Protein AF-A0A2G8S2I0-F1 (afdb_monomer_lite)

Organism: NCBI:txid1077348

Secondary structure (DSSP, 8-state):
----------TTT---EEEEPPPTTTS-SGGGTT-EEEE--TT--SSHHHHHHHHHHHHHHHHHTT-PPPPPTTS-GGGBTTTT---

Foldseek 3Di:
DDDDDDAQAADPVSAWAAFADADPVPRHNVVPPLDIDTGRNRPPDDDVRVVSVVLNVQVNVCVVVVHDDDDDPPDDLVNYSSSPPDD

pLDDT: mean 83.19, std 14.0, range [31.23, 96.25]

Sequence (87 aa):
MEWTGIVVFGTKTGDPLVGPVLDPSTGQPDAFKGQYISACYSGHGNPCPYRCAEAVAGMIVADIEEKEWSVPDWLPRHFLTGYSVKE

Structure (mmCIF, N/CA/C/O backbone):
data_AF-A0A2G8S2I0-F1
#
_entry.id   AF-A0A2G8S2I0-F1
#
loop_
_atom_site.group_PDB
_atom_site.id
_atom_site.type_symbol
_atom_site.label_atom_id
_atom_site.label_alt_id
_atom_site.label_comp_id
_atom_site.label_asym_id
_atom_site.label_entity_id
_atom_site.label_seq_id
_atom_site.pdbx_PDB_ins_code
_atom_site.Cartn_x
_atom_site.Cartn_y
_atom_site.Cartn_z
_atom_site.occupancy
_atom_site.B_iso_or_equiv
_atom_site.auth_seq_id
_atom_site.auth_comp_id
_atom_site.auth_asym_id
_atom_site.auth_atom_id
_atom_site.pdbx_PDB_model_num
ATOM 1 N N . MET A 1 1 ? 6.751 5.709 -34.952 1.00 51.69 1 MET A N 1
ATOM 2 C CA . MET A 1 1 ? 5.898 6.581 -34.121 1.00 51.69 1 MET A CA 1
ATOM 3 C C . MET A 1 1 ? 6.553 6.641 -32.761 1.00 51.69 1 MET A C 1
ATOM 5 O O . MET A 1 1 ? 6.768 5.588 -32.176 1.00 51.69 1 MET A O 1
ATOM 9 N N . GLU A 1 2 ? 6.939 7.830 -32.322 1.00 84.56 2 GLU A N 1
ATOM 10 C CA . GLU A 1 2 ? 7.599 8.052 -31.033 1.00 84.56 2 GLU A CA 1
ATOM 11 C C . GLU A 1 2 ? 6.607 8.739 -30.095 1.00 84.56 2 GLU A C 1
ATOM 13 O O . GLU A 1 2 ? 5.833 9.592 -30.531 1.00 84.56 2 GLU A O 1
ATOM 18 N N . TRP A 1 3 ? 6.596 8.332 -28.828 1.00 89.12 3 TRP A N 1
ATOM 19 C CA . TRP A 1 3 ? 5.745 8.909 -27.793 1.00 89.12 3 TRP A CA 1
ATOM 20 C C . TRP A 1 3 ? 6.522 8.998 -26.478 1.00 89.12 3 TRP A C 1
ATOM 22 O O . TRP A 1 3 ? 7.474 8.248 -26.258 1.00 89.12 3 TRP A O 1
ATOM 32 N N . THR A 1 4 ? 6.121 9.927 -25.613 1.00 86.75 4 THR A N 1
ATOM 33 C CA . THR A 1 4 ? 6.734 10.154 -24.301 1.00 86.75 4 THR A CA 1
ATOM 34 C C . THR A 1 4 ? 5.743 9.855 -23.183 1.00 86.75 4 THR A C 1
ATOM 36 O O . THR A 1 4 ? 4.547 10.118 -23.300 1.00 86.75 4 THR A O 1
ATOM 39 N N . GLY A 1 5 ? 6.248 9.294 -22.086 1.00 83.94 5 GLY A N 1
ATOM 40 C CA . GLY A 1 5 ? 5.478 9.025 -20.875 1.00 83.94 5 GLY A CA 1
ATOM 41 C C . GLY A 1 5 ? 6.006 9.822 -19.689 1.00 83.94 5 GLY A C 1
ATOM 42 O O . GLY A 1 5 ? 7.179 10.190 -19.649 1.00 83.94 5 GLY A O 1
ATOM 43 N N . ILE A 1 6 ? 5.139 10.057 -18.704 1.00 83.06 6 ILE A N 1
ATOM 44 C CA . ILE A 1 6 ? 5.553 10.562 -17.394 1.00 83.06 6 ILE A CA 1
ATOM 45 C C . ILE A 1 6 ? 5.876 9.356 -16.521 1.00 83.06 6 ILE A C 1
ATOM 47 O O . ILE A 1 6 ? 5.031 8.488 -16.307 1.00 83.06 6 ILE A O 1
ATOM 51 N N . VAL A 1 7 ? 7.096 9.322 -15.998 1.00 77.25 7 VAL A N 1
ATOM 52 C CA . VAL A 1 7 ? 7.516 8.342 -15.000 1.00 77.25 7 VAL A CA 1
ATOM 53 C C . VAL A 1 7 ? 7.839 9.095 -13.727 1.00 77.25 7 VAL A C 1
ATOM 55 O O . VAL A 1 7 ? 8.691 9.982 -13.714 1.00 77.25 7 VAL A O 1
ATOM 58 N N . VAL A 1 8 ? 7.160 8.725 -12.648 1.00 73.94 8 VAL A N 1
ATOM 59 C CA . VAL A 1 8 ? 7.528 9.190 -11.315 1.00 73.94 8 VAL A CA 1
ATOM 60 C C . VAL A 1 8 ? 8.642 8.282 -10.813 1.00 73.94 8 VAL A C 1
ATOM 62 O O . VAL A 1 8 ? 8.422 7.095 -10.558 1.00 73.94 8 VAL A O 1
ATOM 65 N N . PHE A 1 9 ? 9.847 8.836 -10.711 1.00 72.75 9 PHE A N 1
ATOM 66 C CA . PHE A 1 9 ? 10.963 8.159 -10.066 1.00 72.75 9 PHE A CA 1
ATOM 67 C C . PHE A 1 9 ? 10.777 8.209 -8.550 1.00 72.75 9 PHE A C 1
ATOM 69 O O . PHE A 1 9 ? 10.483 9.262 -7.983 1.00 72.75 9 PHE A O 1
ATOM 76 N N . GLY A 1 10 ? 10.856 7.037 -7.927 1.00 63.66 10 GLY A N 1
ATOM 77 C CA . GLY A 1 10 ? 10.454 6.799 -6.553 1.00 63.66 10 GLY A CA 1
ATOM 78 C C . GLY A 1 10 ? 11.621 6.634 -5.603 1.00 63.66 10 GLY A C 1
ATOM 79 O O . GLY A 1 10 ? 12.511 5.859 -5.914 1.00 63.66 10 GLY A O 1
ATOM 80 N N . THR A 1 11 ? 11.548 7.315 -4.451 1.00 67.31 11 THR A N 1
ATOM 81 C CA . THR A 1 11 ? 12.416 7.188 -3.258 1.00 67.31 11 THR A CA 1
ATOM 82 C C . THR A 1 11 ? 13.936 7.264 -3.513 1.00 67.31 11 THR A C 1
ATOM 84 O O . THR A 1 11 ? 14.433 7.160 -4.627 1.00 67.31 11 THR A O 1
ATOM 87 N N . LYS A 1 12 ? 14.742 7.501 -2.468 1.00 73.75 12 LYS A N 1
ATOM 88 C CA . LYS A 1 12 ? 16.213 7.435 -2.615 1.00 73.75 12 LYS A CA 1
ATOM 89 C C . LYS A 1 12 ? 16.701 6.011 -2.911 1.00 73.75 12 LYS A C 1
ATOM 91 O O . LYS A 1 12 ? 17.809 5.854 -3.412 1.00 73.75 12 LYS A O 1
ATOM 96 N N . THR A 1 13 ? 15.896 5.001 -2.581 1.00 76.25 13 THR A N 1
ATOM 97 C CA . THR A 1 13 ? 16.232 3.582 -2.734 1.00 76.25 13 THR A CA 1
ATOM 98 C C . THR A 1 13 ? 15.757 2.999 -4.063 1.00 76.25 13 THR A C 1
ATOM 100 O O . THR A 1 13 ? 16.231 1.939 -4.456 1.00 76.25 13 THR A O 1
ATOM 103 N N . GLY A 1 14 ? 14.878 3.696 -4.793 1.00 78.50 14 GLY A N 1
ATOM 104 C CA . GLY A 1 14 ? 14.282 3.183 -6.025 1.00 78.50 14 GLY A CA 1
ATOM 105 C C . GLY A 1 14 ? 13.055 2.300 -5.785 1.00 78.50 14 GLY A C 1
ATOM 106 O O . GLY A 1 14 ? 12.428 1.878 -6.760 1.00 78.50 14 GLY A O 1
ATOM 107 N N . ASP A 1 15 ? 12.694 2.057 -4.523 1.00 85.56 15 ASP A N 1
ATOM 108 C CA . ASP A 1 15 ? 11.590 1.186 -4.133 1.00 85.56 15 ASP A CA 1
ATOM 109 C C . ASP A 1 15 ? 10.228 1.876 -4.288 1.00 85.56 15 ASP A C 1
ATOM 111 O O . ASP A 1 15 ? 10.111 3.087 -4.037 1.00 85.56 15 ASP A O 1
ATOM 115 N N . PRO A 1 16 ? 9.180 1.115 -4.659 1.00 87.94 16 PRO A N 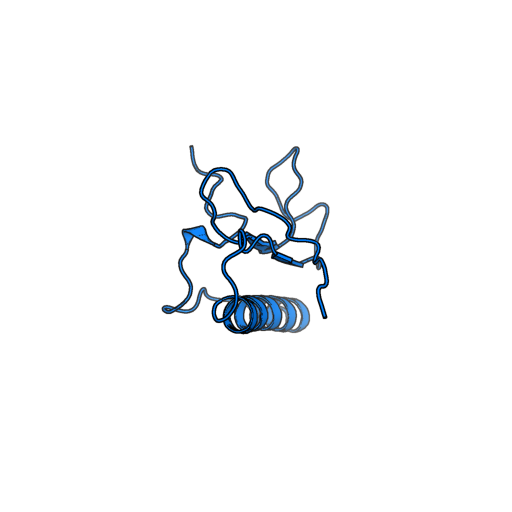1
ATOM 116 C CA . PRO A 1 16 ? 7.820 1.617 -4.670 1.00 87.94 16 PRO A CA 1
ATOM 117 C C . PRO A 1 16 ? 7.332 1.928 -3.255 1.00 87.94 16 PRO A C 1
ATOM 119 O O . PRO A 1 16 ? 7.765 1.337 -2.269 1.00 87.94 16 PRO A O 1
ATOM 122 N N . LEU A 1 17 ? 6.363 2.836 -3.188 1.00 89.19 17 LEU A N 1
ATOM 123 C CA . LEU A 1 17 ? 5.643 3.170 -1.965 1.00 89.19 17 LEU A CA 1
ATOM 124 C C . LEU A 1 17 ? 4.276 2.493 -2.004 1.00 89.19 17 LEU A C 1
ATOM 126 O O . LEU A 1 17 ? 3.461 2.811 -2.876 1.00 89.19 17 LEU A O 1
ATOM 130 N N . VAL A 1 18 ? 4.049 1.567 -1.073 1.00 91.88 18 VAL A N 1
ATOM 131 C CA . VAL A 1 18 ? 2.852 0.723 -1.003 1.00 91.88 18 VAL A CA 1
ATOM 132 C C . VAL A 1 18 ? 2.277 0.767 0.409 1.00 91.88 18 VAL A C 1
ATOM 134 O O . VAL A 1 18 ? 2.930 0.347 1.357 1.00 91.88 18 VAL A O 1
ATOM 137 N N . GLY A 1 19 ? 1.057 1.263 0.579 1.00 93.31 19 GLY A N 1
ATOM 138 C CA . GLY A 1 19 ? 0.373 1.232 1.874 1.00 93.31 19 GLY A CA 1
ATOM 139 C C . GLY A 1 19 ? -0.345 2.525 2.241 1.00 93.31 19 GLY A C 1
ATOM 140 O O . GLY A 1 19 ? -0.631 3.325 1.350 1.00 93.31 19 GLY A O 1
ATOM 141 N N . PRO A 1 20 ? -0.673 2.736 3.528 1.00 93.44 20 PRO A N 1
ATOM 142 C CA . PRO A 1 20 ? -1.341 3.949 3.984 1.00 93.44 20 PRO A CA 1
ATOM 143 C C . PRO A 1 20 ? -0.513 5.196 3.679 1.00 93.44 20 PRO A C 1
ATOM 145 O O . PRO A 1 20 ? 0.721 5.177 3.778 1.00 93.44 20 PRO A O 1
ATOM 148 N N . VAL A 1 21 ? -1.192 6.284 3.326 1.00 92.56 21 VAL A N 1
ATOM 149 C CA . VAL A 1 21 ? -0.554 7.596 3.195 1.00 92.56 21 VAL A CA 1
ATOM 150 C C . VAL A 1 21 ? -0.186 8.090 4.589 1.00 92.56 21 VAL A C 1
ATOM 152 O O . VAL A 1 21 ? -1.025 8.125 5.484 1.00 92.56 21 VAL A O 1
ATOM 155 N N . LEU A 1 22 ? 1.081 8.454 4.771 1.00 90.75 22 LEU A N 1
ATOM 156 C CA . LEU A 1 22 ? 1.598 8.950 6.042 1.00 90.75 22 LEU A CA 1
ATOM 157 C C . LEU A 1 22 ? 1.653 10.472 6.031 1.00 90.75 22 LEU A C 1
ATOM 159 O O . LEU A 1 22 ? 1.995 11.087 5.019 1.00 90.75 22 LEU A O 1
ATOM 163 N N . ASP A 1 23 ? 1.368 11.071 7.179 1.00 89.81 23 ASP A N 1
ATOM 164 C CA . ASP A 1 23 ? 1.633 12.476 7.426 1.00 89.81 23 ASP A CA 1
ATOM 165 C C . ASP A 1 23 ? 3.147 12.727 7.423 1.00 89.81 23 ASP A C 1
ATOM 167 O O . ASP A 1 23 ? 3.857 12.151 8.248 1.00 89.81 23 ASP A O 1
ATOM 171 N N . PRO A 1 24 ? 3.672 13.590 6.534 1.00 85.00 24 PRO A N 1
ATOM 172 C CA . PRO A 1 24 ? 5.102 13.880 6.477 1.00 85.00 24 PRO A CA 1
ATOM 173 C C . PRO A 1 24 ? 5.668 14.465 7.776 1.00 85.00 24 PRO A C 1
ATOM 175 O O . PRO A 1 24 ? 6.872 14.383 8.003 1.00 85.00 24 PRO A O 1
ATOM 178 N N . SER A 1 25 ? 4.827 15.091 8.603 1.00 87.00 25 SER A N 1
ATOM 179 C CA . SER A 1 25 ? 5.234 15.732 9.854 1.00 87.00 25 SER A CA 1
ATOM 180 C C . SER A 1 25 ? 5.290 14.770 11.041 1.00 87.00 25 SER A C 1
ATOM 182 O O . SER A 1 25 ? 6.099 14.975 11.945 1.00 87.00 25 SER A O 1
ATOM 184 N N . THR A 1 26 ? 4.467 13.717 11.042 1.00 86.56 26 THR A N 1
ATOM 185 C CA . THR A 1 26 ? 4.358 12.774 12.171 1.00 86.56 26 THR A CA 1
ATOM 186 C C . THR A 1 26 ? 4.783 11.349 11.822 1.00 86.56 26 THR A C 1
ATOM 188 O O . THR A 1 26 ? 5.030 10.548 12.720 1.00 86.56 26 THR A O 1
ATOM 191 N N . GLY A 1 27 ? 4.863 11.013 10.534 1.00 84.38 27 GLY A N 1
ATOM 192 C CA . GLY A 1 27 ? 5.065 9.651 10.045 1.00 84.38 27 GLY A CA 1
ATOM 193 C C . GLY A 1 27 ? 3.864 8.730 10.275 1.00 84.38 27 GLY A C 1
ATOM 194 O O . GLY A 1 27 ? 3.989 7.529 10.052 1.00 84.38 27 GLY A O 1
ATOM 195 N N . GLN A 1 28 ? 2.720 9.262 10.722 1.00 87.25 28 GLN A N 1
ATOM 196 C CA . GLN A 1 28 ? 1.534 8.480 11.073 1.00 87.25 28 GLN A CA 1
ATOM 197 C C . GLN A 1 28 ? 0.427 8.605 10.022 1.00 87.25 28 GLN A C 1
ATOM 199 O O . GLN A 1 28 ? 0.309 9.645 9.372 1.00 87.25 28 GLN A O 1
ATOM 204 N N . PRO A 1 29 ? -0.423 7.579 9.853 1.00 86.06 29 PRO A N 1
ATOM 205 C CA . PRO A 1 29 ? -1.507 7.608 8.874 1.00 86.06 29 PRO A CA 1
ATOM 206 C C . PRO A 1 29 ? -2.751 8.382 9.339 1.00 86.06 29 PRO A C 1
ATOM 208 O O . PRO A 1 29 ? -3.659 8.583 8.540 1.00 86.06 29 PRO A O 1
ATOM 211 N N . ASP A 1 30 ? -2.825 8.819 10.602 1.00 87.44 30 ASP A N 1
ATOM 212 C CA . ASP A 1 30 ? -4.058 9.346 11.215 1.00 87.44 30 ASP A CA 1
ATOM 213 C C . ASP A 1 30 ? -4.663 10.536 10.458 1.00 87.44 30 ASP A C 1
ATOM 215 O O . ASP A 1 30 ? -5.876 10.592 10.247 1.00 87.44 30 ASP A O 1
ATOM 219 N N . ALA A 1 31 ? -3.818 11.465 9.999 1.00 88.06 31 ALA A N 1
ATOM 220 C CA . ALA A 1 31 ? -4.253 12.637 9.237 1.00 88.06 31 ALA A CA 1
ATOM 221 C C . ALA A 1 31 ? -4.835 12.277 7.855 1.00 88.06 31 ALA A C 1
ATOM 223 O O . ALA A 1 31 ? -5.594 13.056 7.279 1.00 88.06 31 ALA A O 1
ATOM 224 N N . PHE A 1 32 ? -4.496 11.096 7.333 1.00 90.44 32 PHE A N 1
ATOM 225 C CA . PHE A 1 32 ? -4.871 10.611 6.007 1.00 90.44 32 PHE A CA 1
ATOM 226 C C . PHE A 1 32 ? -5.550 9.237 6.070 1.00 90.44 32 PHE A C 1
ATOM 228 O O . PHE A 1 32 ? -5.438 8.436 5.140 1.00 90.44 32 PHE A O 1
ATOM 235 N N . LYS A 1 33 ? -6.280 8.958 7.159 1.00 88.44 33 LYS A N 1
ATOM 236 C CA . LYS A 1 33 ? -6.989 7.687 7.342 1.00 88.44 33 LYS A CA 1
ATOM 237 C C . LYS A 1 33 ? -7.889 7.375 6.137 1.00 88.44 33 LYS A C 1
ATOM 239 O O . LYS A 1 33 ? -8.599 8.246 5.636 1.00 88.44 33 LYS A O 1
ATOM 244 N N . GLY A 1 34 ? -7.841 6.124 5.676 1.00 89.88 34 GLY A N 1
ATOM 245 C CA . GLY A 1 34 ? -8.566 5.648 4.493 1.00 89.88 34 GLY A CA 1
ATOM 246 C C . GLY A 1 34 ? -7.897 5.984 3.153 1.00 89.88 34 GLY A C 1
ATOM 247 O O . GLY A 1 34 ? -8.416 5.607 2.104 1.00 89.88 34 GLY A O 1
ATOM 248 N N . GLN A 1 35 ? -6.751 6.676 3.154 1.00 94.25 35 GLN A N 1
ATOM 249 C CA . GLN A 1 35 ? -5.968 6.935 1.947 1.00 94.25 35 GLN A CA 1
ATOM 250 C C . GLN A 1 35 ? -4.800 5.958 1.835 1.00 94.25 35 GLN A C 1
ATOM 252 O O . GLN A 1 35 ? -4.040 5.746 2.782 1.00 94.25 35 GLN A O 1
ATOM 257 N N . TYR A 1 36 ? -4.622 5.412 0.635 1.00 93.88 36 TYR A N 1
ATOM 258 C CA . TYR A 1 36 ? -3.589 4.430 0.329 1.00 93.88 36 TYR A CA 1
ATOM 259 C C . TYR A 1 36 ? -2.859 4.809 -0.955 1.00 93.88 36 TYR A C 1
ATOM 261 O O . TYR A 1 36 ? -3.429 5.429 -1.855 1.00 93.88 36 TYR A O 1
ATOM 269 N N . ILE A 1 37 ? -1.595 4.412 -1.053 1.00 92.38 37 ILE A N 1
ATOM 270 C CA . ILE A 1 37 ? -0.726 4.681 -2.194 1.00 92.38 37 ILE A CA 1
ATOM 271 C C . ILE A 1 37 ? -0.099 3.386 -2.713 1.00 92.38 37 ILE A C 1
ATOM 273 O O . ILE A 1 37 ? 0.246 2.494 -1.944 1.00 92.38 37 ILE A O 1
ATOM 277 N N . SER A 1 38 ? 0.038 3.296 -4.036 1.00 91.81 38 SER A N 1
ATOM 278 C CA . SER A 1 38 ? 0.783 2.252 -4.748 1.00 91.81 38 SER A CA 1
ATOM 279 C C . SER A 1 38 ? 1.485 2.899 -5.941 1.00 91.81 38 SER A C 1
ATOM 281 O O . SER A 1 38 ? 0.978 2.882 -7.066 1.00 91.81 38 SER A O 1
ATOM 283 N N . ALA A 1 39 ? 2.619 3.550 -5.694 1.00 88.50 39 ALA A N 1
ATOM 284 C CA . ALA A 1 39 ? 3.258 4.440 -6.665 1.00 88.50 39 ALA A CA 1
ATOM 285 C C . ALA A 1 39 ? 4.785 4.289 -6.689 1.00 88.50 39 ALA A C 1
ATOM 287 O O . ALA A 1 39 ? 5.355 3.493 -5.944 1.00 88.50 39 ALA A O 1
ATOM 288 N N . CYS A 1 40 ? 5.447 5.116 -7.510 1.00 83.94 40 CYS A N 1
ATOM 289 C CA . CYS A 1 40 ? 6.895 5.329 -7.436 1.00 83.94 40 CYS A CA 1
ATOM 290 C C . CYS A 1 40 ? 7.748 4.111 -7.859 1.00 83.94 40 CYS A C 1
ATOM 292 O O . CYS A 1 40 ? 8.774 3.825 -7.264 1.00 83.94 40 CYS A O 1
ATOM 294 N N . TYR A 1 41 ? 7.366 3.420 -8.939 1.00 85.38 41 TYR A N 1
ATOM 295 C CA . TYR A 1 41 ? 8.059 2.219 -9.450 1.00 85.38 41 TYR A CA 1
ATOM 296 C C . TYR A 1 41 ? 9.393 2.489 -10.186 1.00 85.38 41 TYR A C 1
ATOM 298 O O . TYR A 1 41 ? 9.926 1.601 -10.849 1.00 85.38 41 TYR A O 1
ATOM 306 N N . SER A 1 42 ? 9.931 3.712 -10.118 1.00 78.75 42 SER A N 1
ATOM 307 C CA . SER A 1 42 ? 11.290 4.060 -10.579 1.00 78.75 42 SER A CA 1
ATOM 308 C C . SER A 1 42 ? 11.648 3.626 -12.001 1.00 78.75 42 SER A C 1
ATOM 310 O O . SER A 1 42 ? 12.742 3.131 -12.252 1.00 78.75 42 SER A O 1
ATOM 312 N N . GLY A 1 43 ? 10.715 3.770 -12.944 1.00 67.06 43 GLY A N 1
ATOM 313 C CA . GLY A 1 43 ? 10.945 3.394 -14.343 1.00 67.06 43 GLY A CA 1
ATOM 314 C C . GLY A 1 43 ? 11.077 1.889 -14.593 1.00 67.06 43 GLY A C 1
ATOM 315 O O . GLY A 1 43 ? 11.260 1.490 -15.742 1.00 67.06 43 GLY A O 1
ATOM 316 N N . HIS A 1 44 ? 10.920 1.045 -13.567 1.00 63.06 44 HIS A N 1
ATOM 317 C CA . HIS A 1 44 ? 10.807 -0.397 -13.734 1.00 63.06 44 HIS A CA 1
ATOM 318 C C . HIS A 1 44 ? 9.426 -0.706 -14.301 1.00 63.06 44 HIS A C 1
ATOM 320 O O . HIS A 1 44 ? 8.429 -0.857 -13.591 1.00 63.06 44 HIS A O 1
ATOM 326 N N . GLY A 1 45 ? 9.361 -0.776 -15.626 1.00 55.47 45 GLY A N 1
ATOM 327 C CA . GLY A 1 45 ? 8.215 -1.335 -16.310 1.00 55.47 45 GLY A CA 1
ATOM 328 C C . GLY A 1 45 ? 8.004 -2.791 -15.885 1.00 55.47 45 GLY A C 1
ATOM 329 O O . GLY A 1 45 ? 8.796 -3.663 -16.224 1.00 55.47 45 GLY A O 1
ATOM 330 N N . ASN A 1 46 ? 6.855 -3.050 -15.257 1.00 6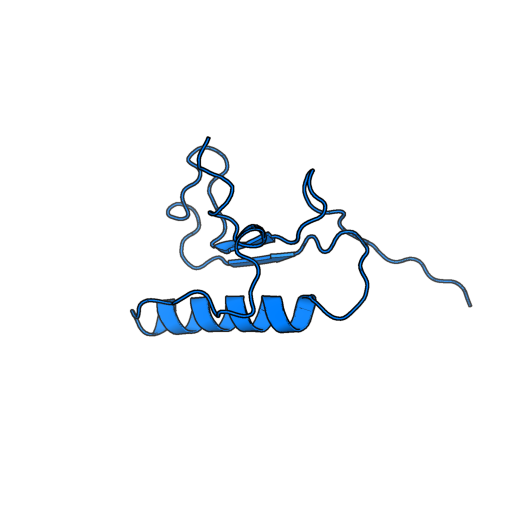2.75 46 ASN A N 1
ATOM 331 C CA . ASN A 1 46 ? 5.995 -4.173 -15.643 1.00 62.75 46 ASN A CA 1
ATOM 332 C C . ASN A 1 46 ? 6.260 -5.581 -15.044 1.00 62.75 46 ASN A C 1
ATOM 334 O O . ASN A 1 46 ? 6.266 -6.566 -15.784 1.00 62.75 46 ASN A O 1
ATOM 338 N N . PRO A 1 47 ? 6.424 -5.722 -13.711 1.00 63.94 47 PRO A N 1
ATOM 339 C CA . PRO A 1 47 ? 5.571 -6.707 -13.007 1.00 63.94 47 PRO A CA 1
ATOM 340 C C . PRO A 1 47 ? 5.144 -6.331 -11.572 1.00 63.94 47 PRO A C 1
ATOM 342 O O . PRO A 1 47 ? 4.299 -6.996 -10.988 1.00 63.94 47 PRO A O 1
ATOM 345 N N . CYS A 1 48 ? 5.703 -5.295 -10.954 1.00 75.81 48 CYS A N 1
ATOM 346 C CA . CYS A 1 48 ? 5.379 -4.966 -9.559 1.00 75.81 48 CYS A CA 1
ATOM 347 C C . CYS A 1 48 ? 4.009 -4.290 -9.333 1.00 75.81 48 CYS A C 1
ATOM 349 O O . CYS A 1 48 ? 3.404 -4.576 -8.297 1.00 75.81 48 CYS A O 1
ATOM 351 N N . PRO A 1 49 ? 3.475 -3.444 -10.245 1.00 84.62 49 PRO A N 1
ATOM 352 C CA . PRO A 1 49 ? 2.272 -2.663 -9.951 1.00 84.62 49 PRO A CA 1
ATOM 353 C C . PRO A 1 49 ? 1.035 -3.490 -9.605 1.00 84.62 49 PRO A C 1
ATOM 355 O O . PRO A 1 49 ? 0.325 -3.132 -8.673 1.00 84.62 49 PRO A O 1
ATOM 358 N N . TYR A 1 50 ? 0.789 -4.608 -10.298 1.00 88.38 50 TYR A N 1
ATOM 359 C CA . TYR A 1 50 ? -0.402 -5.422 -10.023 1.00 88.38 50 TYR A CA 1
ATOM 360 C C . TYR A 1 50 ? -0.350 -6.058 -8.628 1.00 88.38 50 TYR A C 1
ATOM 362 O O . TYR A 1 50 ? -1.349 -6.054 -7.920 1.00 88.38 50 TYR A O 1
ATOM 370 N N . ARG A 1 51 ? 0.828 -6.533 -8.201 1.00 88.69 51 ARG A N 1
ATOM 371 C CA . ARG A 1 51 ? 1.031 -7.104 -6.861 1.00 88.69 51 ARG A CA 1
ATOM 372 C C . ARG A 1 51 ? 0.901 -6.041 -5.777 1.00 88.69 51 ARG A C 1
ATOM 374 O O . ARG A 1 51 ? 0.279 -6.266 -4.749 1.00 88.69 51 ARG A O 1
ATOM 381 N N . CYS A 1 52 ? 1.464 -4.858 -6.007 1.00 91.12 52 CYS A N 1
ATOM 382 C CA . CYS A 1 52 ? 1.349 -3.754 -5.054 1.00 91.12 52 CYS A CA 1
ATOM 383 C C . CYS A 1 52 ? -0.108 -3.271 -4.934 1.00 91.12 52 CYS A C 1
ATOM 385 O O . CYS A 1 52 ? -0.581 -3.012 -3.829 1.00 91.12 52 CYS A O 1
ATOM 387 N N . ALA A 1 53 ? -0.844 -3.246 -6.050 1.00 91.75 53 ALA A N 1
ATOM 388 C CA . ALA A 1 53 ? -2.273 -2.954 -6.060 1.00 91.75 53 ALA A CA 1
ATOM 389 C C . ALA A 1 53 ? -3.092 -4.018 -5.312 1.00 91.75 53 ALA A C 1
ATOM 391 O O . ALA A 1 53 ? -4.002 -3.656 -4.574 1.00 91.75 53 ALA A O 1
ATOM 392 N N . GLU A 1 54 ? -2.754 -5.305 -5.445 1.00 94.19 54 GLU A N 1
ATOM 393 C CA . GLU A 1 54 ? -3.377 -6.389 -4.670 1.00 94.19 54 GLU A CA 1
ATOM 394 C C . GLU A 1 54 ? -3.182 -6.187 -3.161 1.00 94.19 54 GLU A C 1
ATOM 396 O O . GLU A 1 54 ? -4.143 -6.272 -2.396 1.00 94.19 54 GLU A O 1
ATOM 401 N N . ALA A 1 55 ? -1.964 -5.841 -2.731 1.00 93.94 55 ALA A N 1
ATOM 402 C CA . ALA A 1 55 ? -1.687 -5.545 -1.327 1.00 93.94 55 ALA A CA 1
ATOM 403 C C . ALA A 1 55 ? -2.531 -4.367 -0.812 1.00 93.94 55 ALA A C 1
ATOM 405 O O . ALA A 1 55 ? -3.163 -4.483 0.237 1.00 93.94 55 ALA A O 1
ATOM 406 N N . VAL A 1 56 ? -2.590 -3.260 -1.563 1.00 95.12 56 VAL A N 1
ATOM 407 C CA . VAL A 1 56 ? -3.396 -2.083 -1.198 1.00 95.12 56 VAL A CA 1
ATOM 408 C C . VAL A 1 56 ? -4.888 -2.404 -1.169 1.00 95.12 56 VAL A C 1
ATOM 410 O O . VAL A 1 56 ? -5.571 -2.007 -0.229 1.00 95.12 56 VAL A O 1
ATOM 413 N N . ALA A 1 57 ? -5.399 -3.158 -2.143 1.00 95.50 57 ALA A N 1
ATOM 414 C CA . ALA A 1 57 ? -6.790 -3.601 -2.138 1.00 95.50 57 ALA A CA 1
ATOM 415 C C . ALA A 1 57 ? -7.105 -4.433 -0.885 1.00 95.50 57 ALA A C 1
ATOM 417 O O . ALA A 1 57 ? -8.131 -4.209 -0.250 1.00 95.50 57 ALA A O 1
ATOM 418 N N . GLY A 1 58 ? -6.197 -5.329 -0.483 1.00 94.62 58 GLY A N 1
ATOM 419 C CA . GLY A 1 58 ? -6.319 -6.086 0.763 1.00 94.62 58 GLY A CA 1
ATOM 420 C C . GLY A 1 58 ? -6.361 -5.196 2.008 1.00 94.62 58 GLY A C 1
ATOM 421 O O . GLY A 1 58 ? -7.179 -5.439 2.891 1.00 94.62 58 GLY A O 1
ATOM 422 N N . MET A 1 59 ? -5.534 -4.147 2.069 1.00 94.00 59 MET A N 1
ATOM 423 C CA . MET A 1 59 ? -5.564 -3.185 3.179 1.00 94.00 59 MET A CA 1
ATOM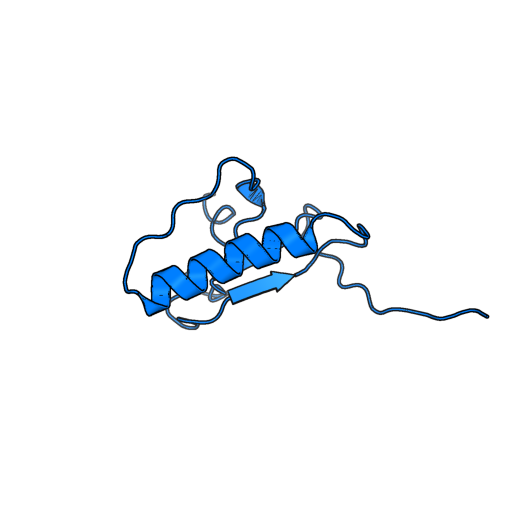 424 C C . MET A 1 59 ? -6.882 -2.406 3.230 1.00 94.00 59 MET A C 1
ATOM 426 O O . MET A 1 59 ? -7.437 -2.225 4.308 1.00 94.00 59 MET A O 1
ATOM 430 N N . ILE A 1 60 ? -7.389 -1.969 2.072 1.00 95.00 60 ILE A N 1
ATOM 431 C CA . ILE A 1 60 ? -8.663 -1.244 1.967 1.00 95.00 60 ILE A CA 1
ATOM 432 C C . ILE A 1 60 ? -9.822 -2.135 2.416 1.00 95.00 60 ILE A C 1
ATOM 434 O O . ILE A 1 60 ? -10.662 -1.702 3.195 1.00 95.00 60 ILE A O 1
ATOM 438 N N . VAL A 1 61 ? -9.872 -3.385 1.944 1.00 96.25 61 VAL A N 1
ATOM 439 C CA . VAL A 1 61 ? -10.916 -4.339 2.346 1.00 96.25 61 VAL A CA 1
ATOM 440 C C . VAL A 1 61 ? -10.857 -4.596 3.850 1.00 96.25 61 VAL A C 1
ATOM 442 O O . VAL A 1 61 ? -11.895 -4.575 4.501 1.00 96.25 61 VAL A O 1
ATOM 445 N N . ALA A 1 62 ? -9.663 -4.782 4.413 1.00 93.25 62 ALA A N 1
ATOM 446 C CA . ALA A 1 62 ? -9.500 -4.967 5.850 1.00 93.25 62 ALA A CA 1
ATOM 447 C C . ALA A 1 62 ? -9.982 -3.745 6.655 1.00 93.25 62 ALA A C 1
ATOM 449 O O . ALA A 1 62 ? -10.678 -3.927 7.647 1.00 93.25 62 ALA A O 1
ATOM 450 N N . ASP A 1 63 ? -9.692 -2.521 6.202 1.00 92.69 63 ASP A N 1
ATOM 451 C CA . ASP A 1 63 ? -10.165 -1.287 6.853 1.00 92.69 63 ASP A C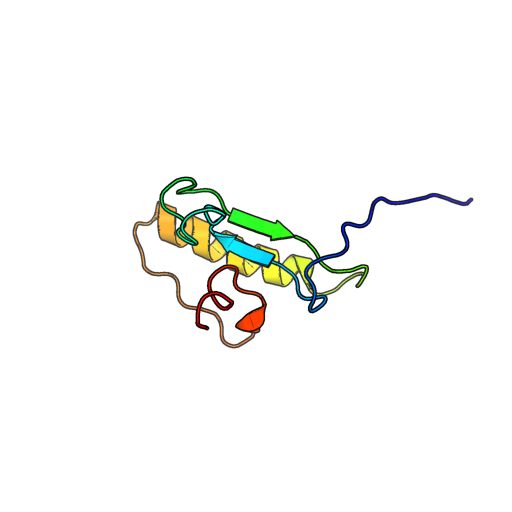A 1
ATOM 452 C C . ASP A 1 63 ? -11.694 -1.142 6.771 1.00 92.69 63 ASP A C 1
ATOM 454 O O . ASP A 1 63 ? -12.335 -0.820 7.768 1.00 92.69 63 ASP A O 1
ATOM 458 N N . ILE A 1 64 ? -12.301 -1.470 5.621 1.00 94.75 64 ILE A N 1
ATOM 459 C CA . ILE A 1 64 ? -13.766 -1.490 5.446 1.00 94.75 64 ILE A CA 1
ATOM 460 C C . ILE A 1 64 ? -14.428 -2.532 6.357 1.00 94.75 64 ILE A C 1
ATOM 462 O O . ILE A 1 64 ? -15.516 -2.297 6.878 1.00 94.75 64 ILE A O 1
ATOM 466 N N . GLU A 1 65 ? -13.801 -3.696 6.523 1.00 96.06 65 GLU A N 1
ATOM 467 C CA . GLU A 1 65 ? -14.320 -4.798 7.337 1.00 96.06 65 GLU A CA 1
ATOM 468 C C . GLU A 1 65 ? -13.934 -4.705 8.823 1.00 96.06 65 GLU A C 1
ATOM 470 O O . GLU A 1 65 ? -14.280 -5.609 9.583 1.00 96.06 65 GLU A O 1
ATOM 475 N N . GLU A 1 66 ? -13.217 -3.653 9.235 1.00 92.50 66 GLU A N 1
ATOM 476 C CA . GLU A 1 66 ? -12.657 -3.489 10.585 1.00 92.50 66 GLU A CA 1
ATOM 477 C C . GLU A 1 66 ? -11.804 -4.696 11.038 1.00 92.50 66 GLU A C 1
ATOM 479 O O . GLU A 1 66 ? -11.815 -5.109 12.200 1.00 92.50 66 GLU A O 1
ATOM 484 N N . LYS A 1 67 ? -11.052 -5.286 10.102 1.00 92.50 67 LYS A N 1
ATOM 485 C CA . LYS A 1 67 ? -10.143 -6.416 10.332 1.00 92.50 67 LYS A CA 1
ATOM 486 C C . LYS A 1 67 ? -8.688 -5.981 10.265 1.00 92.50 67 LYS A C 1
ATOM 488 O O . LYS A 1 67 ? -8.321 -5.015 9.604 1.00 92.50 67 LYS A O 1
ATOM 493 N N . GLU A 1 68 ? -7.829 -6.763 10.906 1.00 88.44 68 GLU A N 1
ATOM 494 C CA . GLU A 1 68 ? -6.388 -6.602 10.748 1.00 88.44 68 GLU A CA 1
ATOM 495 C C . GLU A 1 68 ? -5.926 -7.140 9.389 1.00 88.44 68 GLU A C 1
ATOM 497 O O . GLU A 1 68 ? -6.292 -8.242 8.972 1.00 88.44 68 GLU A O 1
ATOM 502 N N . TRP A 1 69 ? -5.080 -6.366 8.709 1.00 90.81 69 TRP A N 1
ATOM 503 C CA . TRP A 1 69 ? -4.388 -6.799 7.501 1.00 90.81 69 TRP A CA 1
ATOM 504 C C . TRP A 1 69 ? -2.984 -7.303 7.844 1.00 90.81 69 TRP A C 1
ATOM 506 O O . TRP A 1 69 ? -2.199 -6.607 8.489 1.00 90.81 69 TRP A O 1
ATOM 516 N N . SER A 1 70 ? -2.641 -8.499 7.370 1.00 90.44 70 SER A N 1
ATOM 517 C CA . SER A 1 70 ? -1.300 -9.068 7.501 1.00 90.44 70 SER A CA 1
ATOM 518 C C . SER A 1 70 ? -0.507 -8.913 6.207 1.00 90.44 70 SER A C 1
ATOM 520 O O . SER A 1 70 ? -1.013 -9.233 5.131 1.00 90.44 70 SER A O 1
ATOM 522 N N . VAL A 1 71 ? 0.761 -8.511 6.323 1.00 91.75 71 VAL A N 1
ATOM 523 C CA . VAL A 1 71 ? 1.686 -8.414 5.184 1.00 91.75 71 VAL A CA 1
ATOM 524 C C . VAL A 1 71 ? 1.846 -9.790 4.518 1.00 91.75 71 VAL A C 1
ATOM 526 O O . VAL A 1 71 ? 2.295 -10.716 5.196 1.00 91.75 71 VAL A O 1
ATOM 529 N N . PRO A 1 72 ? 1.532 -9.944 3.218 1.00 90.38 72 PRO A N 1
ATOM 530 C CA . PRO A 1 72 ? 1.748 -11.196 2.502 1.00 90.38 72 PRO A CA 1
ATOM 531 C C . PRO A 1 72 ? 3.237 -11.542 2.388 1.00 90.38 72 PRO A C 1
ATOM 533 O O . PRO A 1 72 ? 4.060 -10.658 2.152 1.00 90.38 72 PRO A O 1
ATOM 536 N N . ASP A 1 73 ? 3.582 -12.830 2.449 1.00 91.12 73 ASP A N 1
ATOM 537 C CA . ASP A 1 73 ? 4.979 -13.302 2.404 1.00 91.12 73 ASP A CA 1
ATOM 538 C C . ASP A 1 73 ? 5.735 -12.896 1.130 1.00 91.12 73 ASP A C 1
ATOM 540 O O . ASP A 1 73 ? 6.957 -12.758 1.127 1.00 91.12 73 ASP A O 1
ATOM 544 N N . TRP A 1 74 ? 5.008 -12.702 0.029 1.00 88.88 74 TRP A N 1
ATOM 545 C CA . TRP A 1 74 ? 5.575 -12.314 -1.258 1.00 88.88 74 TRP A CA 1
ATOM 546 C C . TRP A 1 74 ? 5.853 -10.810 -1.378 1.00 88.88 74 TRP A C 1
ATOM 548 O O . TRP A 1 74 ? 6.515 -10.409 -2.339 1.00 88.88 74 TRP A O 1
ATOM 558 N N . LEU A 1 75 ? 5.339 -9.974 -0.465 1.00 89.50 75 LEU A N 1
ATOM 559 C CA . LEU A 1 75 ? 5.501 -8.522 -0.524 1.00 89.50 75 LEU A CA 1
ATOM 560 C C . LEU A 1 75 ? 6.777 -8.107 0.224 1.00 89.50 75 LEU A C 1
ATOM 562 O O . LEU A 1 75 ? 6.866 -8.294 1.442 1.00 89.50 75 LEU A O 1
ATOM 566 N N . PRO A 1 76 ? 7.763 -7.495 -0.457 1.00 89.44 76 PRO A N 1
ATOM 567 C CA . PRO A 1 76 ? 8.949 -6.999 0.220 1.00 89.44 76 PRO A CA 1
ATOM 568 C C . PRO A 1 76 ? 8.581 -5.923 1.244 1.00 89.44 76 PRO A C 1
ATOM 570 O O . PRO A 1 76 ? 7.945 -4.924 0.919 1.00 89.44 76 PRO A O 1
ATOM 573 N N . ARG A 1 77 ? 9.010 -6.104 2.497 1.00 89.62 77 ARG A N 1
ATOM 574 C CA . ARG A 1 77 ? 8.642 -5.194 3.598 1.00 89.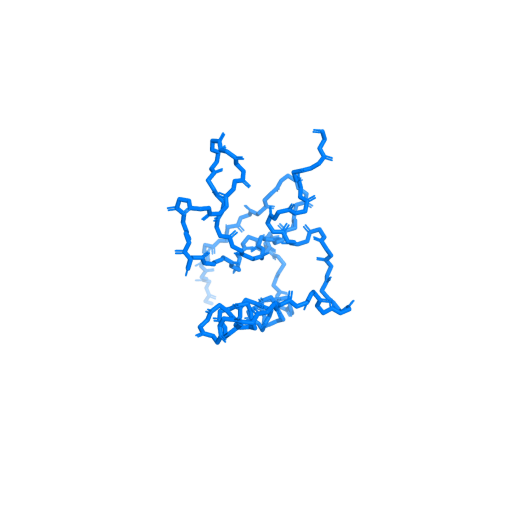62 77 ARG A CA 1
ATOM 575 C C . ARG A 1 77 ? 9.126 -3.762 3.389 1.00 89.62 77 ARG A C 1
ATOM 577 O O . ARG A 1 77 ? 8.446 -2.838 3.811 1.00 89.62 77 ARG A O 1
ATOM 584 N N . HIS A 1 78 ? 10.250 -3.580 2.699 1.00 87.00 78 HIS A N 1
ATOM 585 C CA . HIS A 1 78 ? 10.784 -2.258 2.370 1.00 87.00 78 HIS A CA 1
ATOM 586 C C . HIS A 1 78 ? 9.928 -1.483 1.352 1.00 87.00 78 HIS A C 1
ATOM 588 O O . HIS A 1 78 ? 10.165 -0.298 1.164 1.00 87.00 78 HIS A O 1
ATOM 594 N N . PHE A 1 79 ? 8.913 -2.107 0.735 1.00 88.75 79 PHE A N 1
ATOM 595 C CA . PHE A 1 79 ? 7.921 -1.396 -0.083 1.00 88.75 79 PHE A CA 1
ATOM 596 C C . PHE A 1 79 ? 6.853 -0.701 0.770 1.00 88.75 79 PHE A C 1
ATOM 598 O O . PHE A 1 79 ? 6.143 0.178 0.280 1.00 88.75 79 PHE A O 1
ATOM 605 N N . LEU A 1 80 ? 6.694 -1.111 2.033 1.00 90.06 80 LEU A N 1
ATOM 606 C CA . LEU A 1 80 ? 5.647 -0.580 2.894 1.00 90.06 80 LEU A CA 1
ATOM 607 C C . LEU A 1 80 ? 5.982 0.839 3.347 1.00 90.06 80 LEU A C 1
ATOM 609 O O . LEU A 1 80 ? 7.059 1.081 3.891 1.00 90.06 80 LEU A O 1
ATOM 613 N N . THR A 1 81 ? 5.028 1.759 3.199 1.00 87.00 81 THR A N 1
ATOM 614 C CA . THR A 1 81 ? 5.205 3.186 3.534 1.00 87.00 81 THR A CA 1
ATOM 615 C C . THR A 1 81 ? 5.682 3.425 4.971 1.00 87.00 81 THR A C 1
ATOM 617 O O . THR A 1 81 ? 6.461 4.344 5.205 1.00 87.00 81 THR A O 1
ATOM 620 N N . GLY A 1 82 ? 5.274 2.582 5.925 1.00 72.12 82 GLY A N 1
ATOM 621 C CA . GLY A 1 82 ? 5.658 2.673 7.341 1.00 72.12 82 GLY A CA 1
ATOM 622 C C . GLY A 1 82 ? 6.888 1.859 7.760 1.00 72.12 82 GLY A C 1
ATOM 623 O O . GLY A 1 82 ? 7.255 1.890 8.932 1.00 72.12 82 GLY A O 1
ATOM 624 N N . TYR A 1 83 ? 7.534 1.116 6.855 1.00 60.75 83 TYR A N 1
ATOM 625 C CA . TYR A 1 83 ? 8.713 0.308 7.208 1.00 60.75 83 TYR A CA 1
ATOM 626 C C . 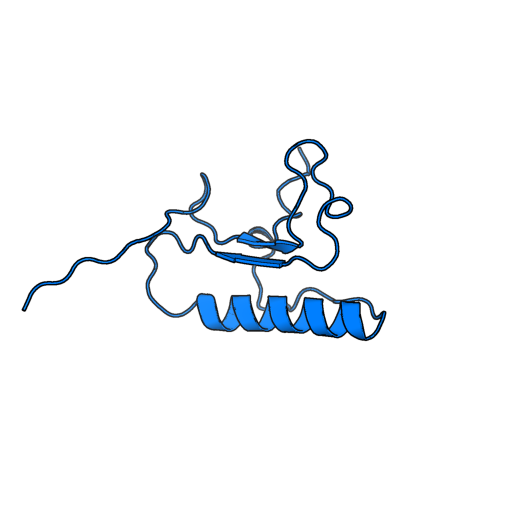TYR A 1 83 ? 9.987 1.154 7.365 1.00 60.75 83 TYR A C 1
ATOM 628 O O . TYR A 1 83 ? 10.903 0.769 8.087 1.00 60.75 83 TYR A O 1
ATOM 636 N N . SER A 1 84 ? 10.021 2.331 6.738 1.00 48.75 84 SER A N 1
ATOM 637 C CA . SER A 1 84 ? 11.169 3.248 6.707 1.00 48.75 84 SER A CA 1
ATOM 638 C C . SER A 1 84 ? 11.262 4.187 7.919 1.00 48.75 84 SER A C 1
ATOM 640 O O . SER A 1 84 ? 12.173 5.005 7.974 1.00 48.75 84 SER A O 1
ATOM 642 N N . VAL A 1 85 ? 10.338 4.098 8.885 1.00 40.44 85 VAL A N 1
ATOM 643 C CA . VAL A 1 85 ? 10.310 4.950 10.090 1.00 40.44 85 VAL A CA 1
ATOM 644 C C . VAL A 1 85 ? 10.733 4.136 11.318 1.00 40.44 85 VAL A C 1
ATOM 646 O O . VAL A 1 85 ? 9.983 3.956 12.274 1.00 40.44 85 VAL A O 1
ATOM 649 N N . LYS A 1 86 ? 11.942 3.578 11.261 1.00 31.23 86 LYS A N 1
ATOM 650 C CA . LYS A 1 86 ? 12.705 3.122 12.431 1.00 31.23 86 LYS A CA 1
ATOM 651 C C . LYS A 1 86 ? 14.189 3.395 12.184 1.00 31.23 86 LYS A C 1
ATOM 653 O O . LYS A 1 86 ? 14.944 2.475 11.884 1.00 31.23 86 LYS A O 1
ATOM 658 N N . GLU A 1 87 ? 14.573 4.658 12.309 1.00 31.81 87 GLU A N 1
ATOM 659 C CA . GLU A 1 87 ? 15.920 5.056 12.738 1.00 31.81 87 GLU A CA 1
ATOM 660 C C . GLU A 1 87 ? 15.794 5.847 14.041 1.00 31.81 87 GLU A C 1
ATOM 662 O O . GLU A 1 87 ? 14.869 6.689 14.124 1.00 31.81 87 GLU A O 1
#

Radius of gyration: 14.09 Å; chains: 1; bounding box: 31×29×47 Å